Protein AF-A0A2V5NZ99-F1 (afdb_monomer)

Mean predicted aligned error: 16.27 Å

Nearest PDB structures (foldseek):
  2b4w-assembly1_A  TM=6.270E-01  e=3.645E+00  Leishmania major

Structure (mmCIF, N/CA/C/O backbone):
data_AF-A0A2V5NZ99-F1
#
_entry.id   AF-A0A2V5NZ99-F1
#
loop_
_atom_site.group_PDB
_atom_site.id
_atom_site.type_symbol
_atom_site.label_atom_id
_atom_site.label_alt_id
_atom_site.label_comp_id
_atom_site.label_asym_id
_atom_site.label_entity_id
_atom_sit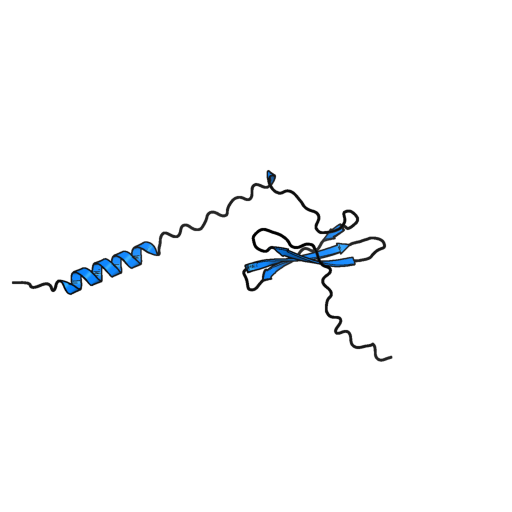e.label_seq_id
_atom_site.pdbx_PDB_ins_code
_atom_site.Cartn_x
_atom_site.Cartn_y
_atom_site.Cartn_z
_atom_site.occupancy
_atom_site.B_iso_or_equiv
_atom_site.auth_seq_id
_atom_site.auth_comp_id
_atom_site.auth_asym_id
_atom_site.auth_atom_id
_atom_site.pdbx_PDB_model_num
ATOM 1 N N . MET A 1 1 ? -60.839 20.164 43.589 1.00 40.78 1 MET A N 1
ATOM 2 C CA . MET A 1 1 ? -60.088 18.937 43.937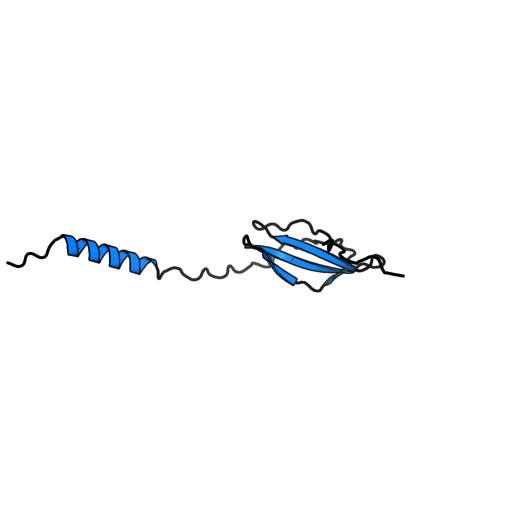 1.00 40.78 1 MET A CA 1
ATOM 3 C C . MET A 1 1 ? -59.522 18.368 42.637 1.00 40.78 1 MET A C 1
ATOM 5 O O . MET A 1 1 ? -60.246 17.705 41.913 1.00 40.78 1 MET A O 1
ATOM 9 N N . PHE A 1 2 ? -58.291 18.731 42.259 1.00 43.38 2 PHE A N 1
ATOM 10 C CA . PHE A 1 2 ? -57.665 18.267 41.010 1.00 43.38 2 PHE A CA 1
ATOM 11 C C . PHE A 1 2 ? -56.601 17.222 41.343 1.00 43.38 2 PHE A C 1
ATOM 13 O O . PHE A 1 2 ? -55.506 17.546 41.797 1.00 43.38 2 PHE A O 1
ATOM 20 N N . TRP A 1 3 ? -56.962 15.953 41.166 1.00 43.88 3 TRP A N 1
ATOM 21 C CA . TRP A 1 3 ? -56.088 14.805 41.379 1.00 43.88 3 TRP A CA 1
ATOM 22 C C . TRP A 1 3 ? -55.290 14.555 40.095 1.00 43.88 3 TRP A C 1
ATOM 24 O O . TRP A 1 3 ? -55.696 13.802 39.214 1.00 43.88 3 TRP A O 1
ATOM 34 N N . VAL A 1 4 ? -54.170 15.265 39.942 1.00 45.81 4 VAL A N 1
ATOM 35 C CA . VAL A 1 4 ? -53.221 15.015 38.850 1.00 45.81 4 VAL A CA 1
ATOM 36 C C . VAL A 1 4 ? -52.418 13.773 39.222 1.00 45.81 4 VAL A C 1
ATOM 38 O O . VAL A 1 4 ? -51.597 13.805 40.136 1.00 45.81 4 VAL A O 1
ATOM 41 N N . SER A 1 5 ? -52.700 12.667 38.537 1.00 51.41 5 SER A N 1
ATOM 42 C CA . SER A 1 5 ? -52.091 11.360 38.790 1.00 51.41 5 SER A CA 1
ATOM 43 C C . SER A 1 5 ? -50.551 11.409 38.757 1.00 51.41 5 SER A C 1
ATOM 45 O O . SER A 1 5 ? -49.931 11.836 37.780 1.00 51.41 5 SER A O 1
ATOM 47 N N . SER A 1 6 ? -49.914 10.925 39.828 1.00 53.69 6 SER A N 1
ATOM 48 C CA . SER A 1 6 ? -48.450 10.909 40.005 1.00 53.69 6 SER A CA 1
ATOM 49 C C . SER A 1 6 ? -47.689 10.143 38.915 1.00 53.69 6 SER A C 1
ATOM 51 O O . SER A 1 6 ? -46.488 10.337 38.753 1.00 53.69 6 SER A O 1
ATOM 53 N N . ARG A 1 7 ? -48.374 9.302 38.130 1.00 51.62 7 ARG A N 1
ATOM 54 C CA . ARG A 1 7 ? -47.764 8.509 37.053 1.00 51.62 7 ARG A CA 1
ATOM 55 C C . ARG A 1 7 ? -47.426 9.332 35.804 1.00 51.62 7 ARG A C 1
ATOM 57 O O . ARG A 1 7 ? -46.450 9.010 35.134 1.00 51.62 7 ARG A O 1
ATOM 64 N N . LEU A 1 8 ? -48.148 10.425 35.525 1.00 48.53 8 LEU A N 1
ATOM 65 C CA . LEU A 1 8 ? -47.843 11.298 34.380 1.00 48.53 8 LEU A CA 1
ATOM 66 C C . LEU A 1 8 ? -46.609 12.183 34.614 1.00 48.53 8 LEU A C 1
ATOM 68 O O . LEU A 1 8 ? -45.902 12.515 33.667 1.00 48.53 8 LEU A O 1
ATOM 72 N N . ARG A 1 9 ? -46.314 12.534 35.873 1.00 49.66 9 ARG A N 1
ATOM 73 C CA . ARG A 1 9 ? -45.144 13.359 36.216 1.00 49.66 9 ARG A CA 1
ATOM 74 C C . ARG A 1 9 ? -43.823 12.606 36.035 1.00 49.66 9 ARG A C 1
ATOM 76 O O . ARG A 1 9 ? -42.851 13.207 35.596 1.00 49.66 9 ARG A O 1
ATOM 83 N N . CYS A 1 10 ? -43.793 11.297 36.299 1.00 40.62 10 CYS A N 1
ATOM 84 C CA . CYS A 1 10 ? -42.591 10.482 36.088 1.00 40.62 10 CYS A CA 1
ATOM 85 C C . CYS A 1 10 ? -42.286 10.244 34.603 1.00 40.62 10 CYS A C 1
ATOM 87 O O . CYS A 1 10 ? -41.128 10.326 34.204 1.00 40.62 10 CYS A O 1
ATOM 89 N N . ALA A 1 11 ? -43.305 9.991 33.776 1.00 50.78 11 ALA A N 1
ATOM 90 C CA . ALA A 1 11 ? -43.105 9.717 32.352 1.00 50.78 11 ALA A CA 1
ATOM 91 C C . ALA A 1 11 ? -42.542 10.933 31.592 1.00 50.78 11 ALA A C 1
ATOM 93 O O . ALA A 1 11 ? -41.667 10.780 30.743 1.00 50.78 11 ALA A O 1
ATOM 94 N N . LEU A 1 12 ? -42.989 12.145 31.942 1.00 44.28 12 LEU A N 1
ATOM 95 C CA . LEU A 1 12 ? -42.551 13.376 31.281 1.00 44.28 12 LEU A CA 1
ATOM 96 C C . LEU A 1 12 ? -41.090 13.740 31.607 1.00 44.28 12 LEU A C 1
ATOM 98 O O . LEU A 1 12 ? -40.364 14.197 30.730 1.00 44.28 12 LEU A O 1
ATOM 102 N N . VAL A 1 13 ? -40.636 13.492 32.842 1.00 54.31 13 VAL A N 1
ATOM 103 C CA . VAL A 1 13 ? -39.250 13.775 33.268 1.00 54.31 13 VAL A CA 1
ATOM 104 C C . VAL A 1 13 ? -38.250 12.816 32.613 1.00 54.31 13 VAL A C 1
ATOM 106 O O . VAL A 1 13 ? -37.171 13.242 32.209 1.00 54.31 13 VAL A O 1
ATOM 109 N N . VAL A 1 14 ? -38.613 11.541 32.443 1.00 53.03 14 VAL A N 1
ATOM 110 C CA . VAL A 1 14 ? -37.746 10.550 31.779 1.00 53.03 14 VAL A CA 1
ATOM 111 C C . VAL A 1 14 ? -37.610 10.841 30.280 1.00 53.03 14 VAL A C 1
ATOM 113 O O . VAL A 1 14 ? -36.508 10.758 29.741 1.00 53.03 14 VAL A O 1
ATOM 116 N N . LEU A 1 15 ? -38.695 11.252 29.615 1.00 45.56 15 LEU A N 1
ATOM 117 C CA . LEU A 1 15 ? -38.674 11.625 28.195 1.00 45.56 15 LEU A CA 1
ATOM 118 C C . LEU A 1 15 ? -37.863 12.902 27.928 1.00 45.56 15 LEU A C 1
ATOM 120 O O . LEU A 1 15 ? -37.084 12.924 26.980 1.00 45.56 15 LEU A O 1
ATOM 124 N N . LEU A 1 16 ? -37.969 13.922 28.788 1.00 46.81 16 LEU A N 1
ATOM 125 C CA . LEU A 1 16 ? -37.158 15.145 28.681 1.00 46.81 16 LEU A CA 1
ATOM 126 C C . LEU A 1 16 ? -35.666 14.902 28.975 1.00 46.81 16 LEU A C 1
ATOM 128 O O . LEU A 1 16 ? -34.813 15.535 28.352 1.00 46.81 16 LEU A O 1
ATOM 132 N N . GLY A 1 17 ? -35.337 13.960 29.868 1.00 46.94 17 GLY A N 1
ATOM 133 C CA . GLY A 1 17 ? -33.953 13.561 30.143 1.00 46.94 17 GLY A CA 1
ATOM 134 C C . GLY A 1 17 ? -33.288 12.826 28.974 1.00 46.94 17 GLY A C 1
ATOM 135 O O . GLY A 1 17 ? -32.133 13.093 28.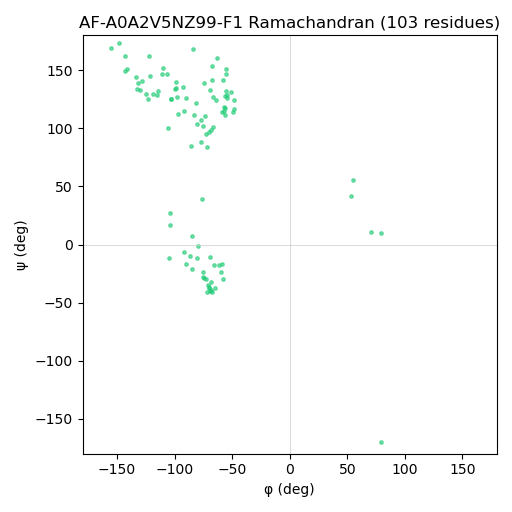655 1.00 46.94 17 GLY A O 1
ATOM 136 N N . LEU A 1 18 ? -34.027 11.952 28.284 1.00 44.53 18 LEU A N 1
ATOM 137 C CA . LEU A 1 18 ? -33.514 11.185 27.140 1.00 44.53 18 LEU A CA 1
ATOM 138 C C . LEU A 1 18 ? -33.307 12.031 25.878 1.00 44.53 18 LEU A C 1
ATOM 140 O O . LEU A 1 18 ? -32.399 11.746 25.099 1.00 44.53 18 LEU A O 1
ATOM 144 N N . THR A 1 19 ? -34.085 13.097 25.681 1.00 46.06 19 THR A N 1
ATOM 145 C CA . THR A 1 19 ? -33.899 13.989 24.525 1.00 46.06 19 THR A CA 1
ATOM 146 C C . THR A 1 19 ? -32.694 14.922 24.660 1.00 46.06 19 THR A C 1
ATOM 148 O O . THR A 1 19 ? -32.151 15.352 23.645 1.00 46.06 19 THR A O 1
ATOM 151 N N . LEU A 1 20 ? -32.238 15.223 25.883 1.00 43.59 20 LEU A N 1
ATOM 152 C CA . LEU A 1 20 ? -31.149 16.185 26.094 1.00 43.59 20 LEU A CA 1
ATOM 153 C C . LEU A 1 20 ? -29.745 15.569 25.958 1.00 43.59 20 LEU A C 1
ATOM 155 O O . LEU A 1 20 ? -28.790 16.285 25.671 1.00 43.59 20 LEU A O 1
ATOM 159 N N . SER A 1 21 ? -29.601 14.249 26.100 1.00 44.12 21 SER A N 1
ATOM 160 C CA . SER A 1 21 ? -28.300 13.578 25.946 1.00 44.12 21 SER A CA 1
ATOM 161 C C . SER A 1 21 ? -27.897 13.318 24.491 1.00 44.12 21 SER A C 1
ATOM 163 O O . SER A 1 21 ? -26.743 12.980 24.245 1.00 44.12 21 SER A O 1
ATOM 165 N N . LEU A 1 22 ? -28.803 13.482 23.520 1.00 46.94 22 LEU A N 1
ATOM 166 C CA . LEU A 1 22 ? -28.515 13.157 22.117 1.00 46.94 22 LEU A CA 1
ATOM 167 C C . LEU A 1 22 ? -27.852 14.298 21.321 1.00 46.94 22 LEU A C 1
ATOM 169 O O . LEU A 1 22 ? -27.413 14.066 20.200 1.00 46.94 22 LEU A O 1
ATOM 173 N N . ILE A 1 23 ? -27.779 15.519 21.867 1.00 49.78 23 ILE A N 1
ATOM 174 C CA . ILE A 1 23 ? -27.379 16.719 21.101 1.00 49.78 23 ILE A CA 1
ATOM 175 C C . ILE A 1 23 ? -25.940 17.183 21.409 1.00 49.78 23 ILE A C 1
ATOM 177 O O . ILE A 1 23 ? -25.376 17.972 20.659 1.00 49.78 23 ILE A O 1
ATOM 181 N N . ALA A 1 24 ? -25.287 16.662 22.451 1.00 50.69 24 ALA A N 1
ATOM 182 C CA . ALA A 1 24 ? -23.959 17.127 22.873 1.00 50.69 24 ALA A CA 1
ATOM 183 C C . ALA A 1 24 ? -22.802 16.185 22.489 1.00 50.69 24 ALA A C 1
ATOM 185 O O . ALA A 1 24 ? -21.774 16.157 23.164 1.00 50.69 24 ALA A O 1
ATOM 186 N N . ALA A 1 25 ? -22.940 15.403 21.415 1.00 54.25 25 ALA A N 1
ATOM 187 C CA . ALA A 1 25 ? -21.771 14.793 20.793 1.00 54.25 25 ALA A CA 1
ATOM 188 C C . ALA A 1 25 ? -21.068 15.878 19.967 1.00 54.25 25 ALA A C 1
ATOM 190 O O . ALA A 1 25 ? -21.380 16.079 18.794 1.00 54.25 25 ALA A O 1
ATOM 191 N N . GLU A 1 26 ? -20.163 16.625 20.604 1.00 56.78 26 GLU A N 1
ATOM 192 C CA . GLU A 1 26 ? -19.256 17.516 19.883 1.00 56.78 26 GLU A CA 1
ATOM 193 C C . GLU A 1 26 ? -18.586 16.710 18.758 1.00 56.78 26 GLU A C 1
ATOM 195 O O . GLU A 1 26 ? -18.103 15.599 19.017 1.00 56.78 26 GLU A O 1
ATOM 200 N N . PRO A 1 27 ? -18.557 17.213 17.508 1.00 59.44 27 PRO A N 1
ATOM 201 C CA . PRO A 1 27 ? -17.801 16.553 16.460 1.00 59.44 27 PRO A CA 1
ATOM 202 C C . PRO A 1 27 ? -16.366 16.454 16.961 1.00 59.44 27 PRO A C 1
ATOM 204 O O . PRO A 1 27 ? -15.740 17.477 17.249 1.00 59.44 27 PRO A O 1
ATOM 207 N N . ALA A 1 28 ? -15.876 15.222 17.127 1.00 63.03 28 ALA A N 1
ATOM 208 C CA . ALA A 1 28 ? -14.516 14.980 17.571 1.00 63.03 28 ALA A CA 1
ATOM 209 C C . ALA A 1 28 ? -13.594 15.841 16.706 1.00 63.03 28 ALA A C 1
ATOM 211 O O . ALA A 1 28 ? -13.544 15.670 15.484 1.00 63.03 28 ALA A O 1
ATOM 212 N N . LYS A 1 29 ? -12.935 16.822 17.335 1.00 53.03 29 LYS A N 1
ATOM 213 C CA . LYS A 1 29 ? -11.973 17.696 16.665 1.00 53.03 29 LYS A CA 1
ATOM 214 C C . LYS A 1 29 ? -11.038 16.774 15.883 1.00 53.03 29 LYS A C 1
ATOM 216 O O . LYS A 1 29 ? -10.483 15.871 16.518 1.00 53.03 29 LYS A O 1
ATOM 221 N N . PRO A 1 30 ? -10.874 16.937 14.556 1.00 58.19 30 PRO A N 1
ATOM 222 C CA . PRO A 1 30 ? -9.912 16.129 13.829 1.00 58.19 30 PRO A CA 1
ATOM 223 C C . PRO A 1 30 ? -8.571 16.352 14.519 1.00 58.19 30 PRO A C 1
ATOM 225 O O . PRO A 1 30 ? -8.066 17.475 14.563 1.00 58.19 30 PRO A O 1
ATOM 228 N N . GLY A 1 31 ? -8.075 15.306 15.181 1.00 63.66 31 GLY A N 1
ATOM 229 C CA . GLY A 1 31 ? -6.829 15.373 15.921 1.00 63.66 31 GLY A CA 1
ATOM 230 C C . GLY A 1 31 ? -5.756 15.812 14.941 1.00 63.66 31 GLY A C 1
ATOM 231 O O . GLY A 1 31 ? -5.497 15.113 13.963 1.00 63.66 31 GLY A O 1
ATOM 232 N N . GLY A 1 32 ? -5.191 17.000 15.156 1.00 58.25 32 GLY A N 1
ATOM 233 C CA . GLY A 1 32 ? -4.100 17.490 14.329 1.00 58.25 32 GLY A CA 1
ATOM 234 C C . GLY A 1 32 ? -2.971 16.469 14.377 1.00 58.25 32 GLY A C 1
ATOM 235 O O . GLY A 1 32 ? -2.454 16.165 15.452 1.00 58.25 32 GLY A O 1
ATOM 236 N N . VAL A 1 33 ? -2.619 15.897 13.228 1.00 68.44 33 VAL A N 1
ATOM 237 C CA . VAL A 1 33 ? -1.465 15.006 13.143 1.00 68.44 33 VAL A CA 1
ATOM 238 C C . VAL A 1 33 ? -0.221 15.880 13.220 1.00 68.44 33 VAL A C 1
ATOM 240 O O . VAL A 1 33 ? 0.069 16.652 12.309 1.00 68.44 33 VAL A O 1
ATOM 243 N N . GLU A 1 34 ? 0.511 15.781 14.325 1.00 78.19 34 GLU A N 1
ATOM 244 C CA . GLU A 1 34 ? 1.788 16.468 14.486 1.00 78.19 34 GLU A CA 1
ATOM 245 C C . GLU A 1 34 ? 2.825 15.808 13.562 1.00 78.19 34 GLU A C 1
ATOM 247 O O . GLU A 1 34 ? 3.391 14.760 13.879 1.00 78.19 34 GLU A O 1
ATOM 252 N N . LEU A 1 35 ? 3.039 16.393 12.379 1.00 70.19 35 LEU A N 1
ATOM 253 C CA . LEU A 1 35 ? 3.877 15.807 11.324 1.00 70.19 35 LEU A CA 1
ATOM 254 C C . LEU A 1 35 ? 5.321 15.540 11.785 1.00 70.19 35 LEU A C 1
ATOM 256 O O . LEU A 1 35 ? 5.936 14.574 11.340 1.00 70.19 35 LEU A O 1
ATOM 260 N N . SER A 1 36 ? 5.838 16.337 12.726 1.00 74.50 36 SER A N 1
ATOM 261 C CA . SER A 1 36 ? 7.163 16.172 13.351 1.00 74.50 36 SER A CA 1
ATOM 262 C C . SER A 1 36 ? 7.340 14.833 14.078 1.00 74.50 36 SER A C 1
ATOM 264 O O . SER A 1 36 ? 8.467 14.372 14.250 1.00 74.50 36 SER A O 1
ATOM 266 N N . LYS A 1 37 ? 6.244 14.188 14.498 1.00 74.25 37 LYS A N 1
ATOM 267 C CA . LYS A 1 37 ? 6.253 12.882 15.176 1.00 74.25 37 LYS A CA 1
ATOM 268 C C . LYS A 1 37 ? 6.120 11.705 14.212 1.00 74.25 37 LYS A C 1
ATOM 270 O O . LYS A 1 37 ? 6.241 10.553 14.638 1.00 74.25 37 LYS A O 1
ATOM 275 N N . ILE A 1 38 ? 5.888 11.954 12.922 1.00 69.81 38 ILE A N 1
ATOM 276 C CA . ILE A 1 38 ? 5.801 10.893 11.919 1.00 69.81 38 ILE A CA 1
ATOM 277 C C . ILE A 1 38 ? 7.212 10.396 11.612 1.00 69.81 38 ILE A C 1
ATOM 279 O O . ILE A 1 38 ? 7.967 11.000 10.854 1.00 69.81 38 ILE A O 1
ATOM 283 N N . LYS A 1 39 ? 7.568 9.241 12.178 1.00 71.31 39 LYS A N 1
ATOM 284 C CA . LYS A 1 39 ? 8.772 8.517 11.771 1.00 71.31 39 LYS A CA 1
ATOM 285 C C . LYS A 1 39 ? 8.468 7.729 10.501 1.00 71.31 39 LYS A C 1
ATOM 287 O O . LYS A 1 39 ? 7.823 6.681 10.570 1.00 71.31 39 LYS A O 1
ATOM 292 N N . ALA A 1 40 ? 8.945 8.227 9.362 1.00 71.00 40 ALA A N 1
ATOM 293 C CA . ALA A 1 40 ? 8.848 7.513 8.096 1.00 71.00 40 ALA A CA 1
ATOM 294 C C . ALA A 1 40 ? 9.480 6.116 8.226 1.00 71.00 40 ALA A C 1
ATOM 296 O O . ALA A 1 40 ? 10.577 5.952 8.768 1.00 71.00 40 ALA A O 1
ATOM 297 N N . ARG A 1 41 ? 8.762 5.098 7.754 1.00 73.06 41 ARG A N 1
ATOM 298 C CA . ARG A 1 41 ? 9.263 3.731 7.614 1.00 73.06 41 ARG A CA 1
ATOM 299 C C . ARG A 1 41 ? 9.100 3.343 6.158 1.00 73.06 41 ARG A C 1
ATOM 301 O O . ARG A 1 41 ? 7.996 3.440 5.631 1.00 73.06 41 ARG A O 1
ATOM 308 N N . LEU A 1 42 ? 10.193 2.919 5.535 1.00 76.25 42 LEU A N 1
ATOM 309 C CA . LEU A 1 42 ? 10.132 2.355 4.196 1.00 76.25 42 LEU A CA 1
ATOM 310 C C . LEU A 1 42 ? 9.360 1.038 4.258 1.00 76.25 42 LEU A C 1
ATOM 312 O O . LEU A 1 42 ? 9.659 0.174 5.085 1.00 76.25 42 LEU A O 1
ATOM 316 N N . LEU A 1 43 ? 8.341 0.924 3.411 1.00 81.31 43 LEU A N 1
ATOM 317 C CA . LEU A 1 43 ? 7.586 -0.312 3.236 1.00 81.31 43 LEU A CA 1
ATOM 318 C C . LEU A 1 43 ? 8.203 -1.179 2.137 1.00 81.31 43 LEU A C 1
ATOM 320 O O . LEU A 1 43 ? 7.943 -2.372 2.104 1.00 81.31 43 LEU A O 1
ATOM 324 N N . THR A 1 44 ? 9.054 -0.623 1.286 1.00 84.75 44 THR A N 1
ATOM 325 C CA . THR A 1 44 ? 9.765 -1.313 0.206 1.00 84.75 44 THR A CA 1
ATOM 326 C C . THR A 1 44 ? 11.281 -1.141 0.380 1.00 84.75 44 THR A C 1
ATOM 328 O O . THR A 1 44 ? 11.720 -0.299 1.173 1.00 84.75 44 THR A O 1
ATOM 331 N N . PRO A 1 45 ? 12.123 -1.969 -0.266 1.00 85.69 45 PRO A N 1
ATOM 332 C CA . PRO A 1 45 ? 13.571 -1.774 -0.232 1.00 85.69 45 PRO A CA 1
ATOM 333 C C . PRO A 1 45 ? 13.971 -0.372 -0.710 1.00 85.69 45 PRO A C 1
ATOM 335 O O . PRO A 1 45 ? 13.376 0.173 -1.626 1.00 85.69 45 PRO A O 1
ATOM 338 N N . ILE A 1 46 ? 15.041 0.203 -0.158 1.00 87.88 46 ILE A N 1
ATOM 339 C CA . ILE A 1 46 ? 15.495 1.556 -0.544 1.00 87.88 46 ILE A CA 1
ATOM 340 C C . ILE A 1 46 ? 15.888 1.684 -2.030 1.00 87.88 46 ILE A C 1
ATOM 342 O O . ILE A 1 46 ? 15.979 2.785 -2.560 1.00 87.88 46 ILE A O 1
ATOM 346 N N . SER A 1 47 ? 16.131 0.559 -2.705 1.00 88.12 47 SER A N 1
ATOM 347 C CA . SER A 1 47 ? 16.441 0.494 -4.133 1.00 88.12 47 SER A CA 1
ATOM 348 C C . SER A 1 47 ? 15.211 0.590 -5.043 1.00 88.12 47 SER A C 1
ATOM 350 O O . SER A 1 47 ? 15.369 0.525 -6.260 1.00 88.12 47 SER A O 1
ATOM 352 N N . THR A 1 48 ? 14.001 0.694 -4.489 1.00 90.50 48 THR A N 1
ATOM 353 C CA . THR A 1 48 ? 12.761 0.820 -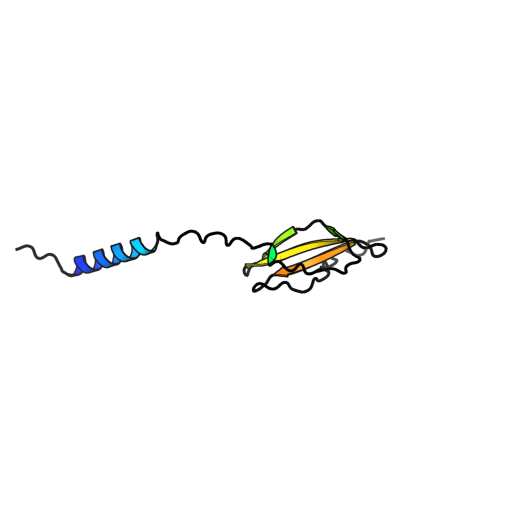5.263 1.00 90.50 48 THR A CA 1
ATOM 354 C C . THR A 1 48 ? 12.193 2.229 -5.188 1.00 90.50 48 THR A C 1
ATOM 356 O O . THR A 1 48 ? 12.288 2.902 -4.162 1.00 90.50 48 THR A O 1
ATOM 359 N N . TYR A 1 49 ? 11.567 2.664 -6.277 1.00 91.12 49 TYR A N 1
ATOM 360 C CA . TYR A 1 49 ? 10.755 3.875 -6.312 1.00 91.12 49 TYR A CA 1
ATOM 361 C C . TYR A 1 49 ? 9.284 3.485 -6.149 1.00 91.12 49 TYR A C 1
ATOM 363 O O . TYR A 1 49 ? 8.804 2.637 -6.893 1.00 91.12 49 TYR A O 1
ATOM 371 N N . ASP A 1 50 ? 8.568 4.083 -5.197 1.00 93.19 50 ASP A N 1
ATOM 372 C CA . ASP A 1 50 ? 7.142 3.810 -4.982 1.00 93.19 50 ASP A CA 1
ATOM 373 C C . ASP A 1 50 ? 6.274 4.889 -5.639 1.00 93.19 50 ASP A C 1
ATOM 375 O O . ASP A 1 50 ? 6.518 6.088 -5.482 1.00 93.19 50 ASP A O 1
ATOM 379 N N . GLY A 1 51 ? 5.220 4.470 -6.340 1.00 93.19 51 GLY A N 1
ATOM 380 C CA . GLY A 1 51 ? 4.276 5.374 -6.990 1.00 93.19 51 GLY A CA 1
ATOM 381 C C . GLY A 1 51 ? 2.849 4.834 -7.047 1.00 93.19 51 GLY A C 1
ATOM 382 O O . GLY A 1 51 ? 2.577 3.686 -6.705 1.00 93.19 51 GLY A O 1
ATOM 383 N N . GLN A 1 52 ? 1.930 5.687 -7.508 1.00 96.06 52 GLN A N 1
ATOM 384 C CA . GLN A 1 52 ? 0.507 5.365 -7.705 1.00 96.06 52 GLN A CA 1
ATOM 385 C C . GLN A 1 52 ? -0.196 4.811 -6.445 1.00 96.06 52 GLN A C 1
ATOM 387 O O . GLN A 1 52 ? -0.777 3.724 -6.486 1.00 96.06 52 GLN A O 1
ATOM 392 N N . PRO A 1 53 ? -0.156 5.531 -5.306 1.00 95.25 53 PRO A N 1
ATOM 393 C CA . PRO A 1 53 ? -0.811 5.061 -4.097 1.00 95.25 53 PRO A CA 1
ATOM 394 C C . PRO A 1 53 ? -2.334 5.063 -4.258 1.00 95.25 53 PRO A C 1
ATOM 396 O O . PRO A 1 53 ? -2.923 5.987 -4.817 1.00 95.25 53 PRO A O 1
ATOM 399 N N . SER A 1 54 ? -2.974 4.040 -3.709 1.00 96.06 54 SER A N 1
ATOM 400 C CA . SER A 1 54 ? -4.423 3.917 -3.564 1.00 96.06 54 SER A CA 1
ATOM 401 C C . SER A 1 54 ? -4.752 3.463 -2.145 1.00 96.06 54 SER A C 1
ATOM 403 O O . SER A 1 54 ? -4.017 2.666 -1.562 1.00 96.06 54 SER A O 1
ATOM 405 N N . LEU A 1 55 ? -5.852 3.966 -1.584 1.00 95.88 55 LEU A N 1
ATOM 406 C CA . LEU A 1 55 ? -6.301 3.642 -0.229 1.00 95.88 55 LEU A CA 1
ATOM 407 C C . LEU A 1 55 ? -7.762 3.194 -0.247 1.00 95.88 55 LEU A C 1
ATOM 409 O O . LEU A 1 55 ? -8.583 3.783 -0.950 1.00 95.88 55 LEU A O 1
ATOM 413 N N . CYS A 1 56 ? -8.100 2.195 0.562 1.00 95.38 56 CYS A N 1
ATOM 414 C CA . CYS A 1 56 ? -9.487 1.828 0.834 1.00 95.38 56 CYS A CA 1
ATOM 415 C C . CYS A 1 56 ? -9.679 1.388 2.290 1.00 95.38 56 CYS A C 1
ATOM 417 O O . CYS A 1 56 ? -8.721 1.075 2.999 1.00 95.38 56 CYS A O 1
ATOM 419 N N . LEU A 1 57 ? -10.934 1.392 2.741 1.00 96.19 57 LEU A N 1
ATOM 420 C CA . LEU A 1 57 ? -11.317 0.841 4.037 1.00 96.19 57 LEU A CA 1
ATOM 421 C C . LEU A 1 57 ? -11.730 -0.619 3.870 1.00 96.19 57 LEU A C 1
ATOM 423 O O . LEU A 1 57 ? -12.477 -0.960 2.952 1.00 96.19 57 LEU A O 1
ATOM 427 N N . GLY A 1 58 ? -11.250 -1.467 4.770 1.00 93.88 58 GLY A N 1
ATOM 428 C CA . GLY A 1 58 ? -11.711 -2.837 4.899 1.00 93.88 58 GLY A CA 1
ATOM 429 C C . GLY A 1 58 ? -12.975 -2.947 5.762 1.00 93.88 58 GLY A C 1
ATOM 430 O O . GLY A 1 58 ? -13.370 -1.995 6.443 1.00 93.88 58 GLY A O 1
ATOM 431 N N . PRO A 1 59 ? -13.629 -4.117 5.749 1.00 92.00 59 PRO A N 1
ATOM 432 C CA . PRO A 1 59 ? -14.913 -4.327 6.415 1.00 92.00 59 PRO A CA 1
ATOM 433 C C . PRO A 1 59 ? -14.858 -4.236 7.947 1.00 92.00 59 PRO A C 1
ATOM 435 O O . PRO A 1 59 ? -15.904 -4.065 8.568 1.00 92.00 59 PRO A O 1
ATOM 438 N N . GLN A 1 60 ? -13.681 -4.336 8.575 1.00 93.06 60 GLN A N 1
ATOM 439 C CA . GLN A 1 60 ? -13.512 -4.170 10.024 1.00 93.06 60 GLN A CA 1
ATOM 440 C C . GLN A 1 60 ? -12.888 -2.816 10.401 1.00 93.06 60 GLN A C 1
ATOM 442 O O . GLN A 1 60 ? -12.425 -2.638 11.529 1.00 93.06 60 GLN A O 1
ATOM 447 N N . GLY A 1 61 ? -12.893 -1.847 9.478 1.00 90.12 61 GLY A N 1
ATOM 448 C CA . GLY A 1 61 ? -12.347 -0.508 9.701 1.00 90.12 61 GLY A CA 1
ATOM 449 C C . GLY A 1 61 ? -10.824 -0.422 9.584 1.00 90.12 61 GLY A C 1
ATOM 450 O O . GLY A 1 61 ? -10.242 0.603 9.934 1.00 90.12 61 GLY A O 1
ATOM 451 N N . GLU A 1 62 ? -10.156 -1.471 9.101 1.00 94.44 62 GLU A N 1
ATOM 452 C CA . GLU A 1 62 ? -8.753 -1.388 8.706 1.00 94.44 62 GLU A CA 1
ATOM 453 C C . GLU A 1 62 ? -8.565 -0.494 7.471 1.00 94.44 62 GLU A C 1
ATOM 455 O O . GLU A 1 62 ? -9.464 -0.361 6.640 1.00 94.44 62 GLU A O 1
ATOM 460 N N . VAL A 1 63 ? -7.378 0.097 7.322 1.00 95.00 63 VAL A N 1
ATOM 461 C CA . VAL A 1 63 ? -7.011 0.840 6.106 1.00 95.00 63 VAL A CA 1
ATOM 462 C C . VAL A 1 63 ? -6.081 -0.026 5.274 1.00 95.00 63 VAL A C 1
ATOM 464 O O . VAL A 1 63 ? -5.037 -0.456 5.758 1.00 95.00 63 VAL A O 1
ATOM 467 N N . TRP A 1 64 ? -6.426 -0.251 4.016 1.00 94.56 64 TRP A N 1
ATOM 468 C CA . TRP A 1 64 ? -5.558 -0.898 3.044 1.00 94.56 64 TRP A CA 1
ATOM 469 C C . TRP A 1 64 ? -4.901 0.154 2.161 1.00 94.56 64 TRP A C 1
ATOM 471 O O . TRP A 1 64 ? -5.573 1.055 1.663 1.00 94.56 64 TRP A O 1
ATOM 481 N N . ALA A 1 65 ? -3.594 0.022 1.962 1.00 93.94 65 ALA A N 1
ATOM 482 C CA . ALA A 1 65 ? -2.816 0.793 1.006 1.00 93.94 65 ALA A CA 1
ATOM 483 C C . ALA A 1 65 ? -2.290 -0.137 -0.084 1.00 93.94 65 ALA A C 1
ATOM 485 O O . ALA A 1 65 ? -1.725 -1.183 0.233 1.00 93.94 65 ALA A O 1
ATOM 486 N N . GLY A 1 66 ? -2.461 0.254 -1.343 1.00 94.75 66 GLY A N 1
ATOM 487 C CA . GLY A 1 66 ? -1.854 -0.386 -2.507 1.00 94.75 66 GLY A CA 1
ATOM 488 C C . GLY A 1 66 ? -0.997 0.611 -3.280 1.00 94.75 66 GLY A C 1
ATOM 489 O O . GLY A 1 66 ? -1.332 1.794 -3.326 1.00 94.75 66 GLY A O 1
ATOM 490 N N . TRP A 1 67 ? 0.116 0.159 -3.851 1.00 95.00 67 TRP A N 1
ATOM 491 C CA . TRP A 1 67 ? 1.012 0.990 -4.664 1.00 95.00 67 TRP A CA 1
ATOM 492 C C . TRP A 1 67 ? 1.822 0.131 -5.641 1.00 95.00 67 TRP A C 1
ATOM 494 O O . TRP A 1 67 ? 1.835 -1.099 -5.542 1.00 95.00 67 TRP A O 1
ATOM 504 N N . VAL A 1 68 ? 2.501 0.780 -6.584 1.00 94.56 68 VAL A N 1
ATOM 505 C CA . VAL A 1 68 ? 3.457 0.137 -7.491 1.00 94.56 68 VAL A CA 1
ATOM 506 C C . VAL A 1 68 ? 4.873 0.452 -7.021 1.00 94.56 68 VAL A C 1
ATOM 508 O O . VAL A 1 68 ? 5.226 1.622 -6.867 1.00 94.56 68 VAL A O 1
ATOM 511 N N . ALA A 1 69 ? 5.671 -0.589 -6.797 1.00 93.81 69 ALA A N 1
ATOM 512 C CA . ALA A 1 69 ? 7.100 -0.500 -6.532 1.00 93.81 69 ALA A CA 1
ATOM 513 C C . ALA A 1 69 ? 7.871 -0.756 -7.834 1.00 93.81 69 ALA A C 1
ATOM 515 O O . ALA A 1 69 ? 7.853 -1.869 -8.362 1.00 93.81 69 ALA A O 1
ATOM 516 N N . TYR A 1 70 ? 8.537 0.274 -8.344 1.00 93.38 70 TYR A N 1
ATOM 517 C CA . TYR A 1 70 ? 9.360 0.236 -9.548 1.00 93.38 70 TYR A CA 1
ATOM 518 C C . TYR A 1 70 ? 10.796 -0.125 -9.169 1.00 93.38 70 TYR A C 1
ATOM 520 O O . TYR A 1 70 ? 11.413 0.532 -8.323 1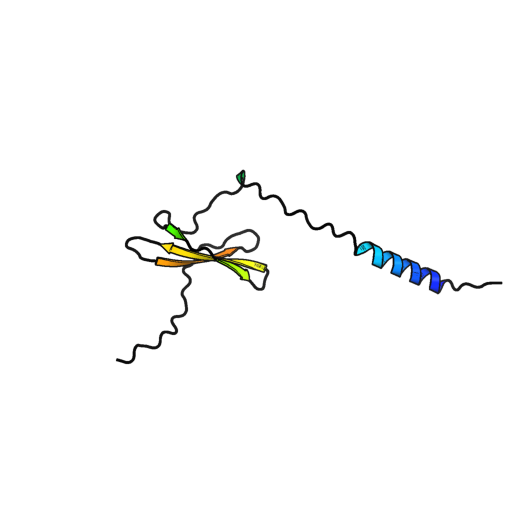.00 93.38 70 TYR A O 1
ATOM 528 N N . SER A 1 71 ? 11.351 -1.158 -9.799 1.00 92.31 71 SER A N 1
ATOM 529 C CA . SER A 1 71 ? 12.734 -1.579 -9.584 1.00 92.31 71 SER A CA 1
ATOM 530 C C . SER A 1 71 ? 13.458 -1.783 -10.913 1.00 92.31 71 SER A C 1
ATOM 532 O O . SER A 1 71 ? 12.908 -2.339 -11.859 1.00 92.31 71 SER A O 1
ATOM 534 N N . HIS A 1 72 ? 14.719 -1.359 -11.002 1.00 85.38 72 HIS A N 1
ATOM 535 C CA . HIS A 1 72 ? 15.566 -1.640 -12.161 1.00 85.38 72 HIS A CA 1
ATOM 536 C C . HIS A 1 72 ? 16.785 -2.465 -11.725 1.00 85.38 72 HIS A C 1
ATOM 538 O O . HIS A 1 72 ? 17.451 -2.075 -10.765 1.00 85.38 72 HIS A O 1
ATOM 544 N N . PRO A 1 73 ? 17.094 -3.597 -12.386 1.00 88.31 73 PRO A N 1
ATOM 545 C CA . PRO A 1 73 ? 16.402 -4.192 -13.539 1.00 88.31 73 PRO A CA 1
ATOM 546 C C . PRO A 1 73 ? 15.196 -5.087 -13.174 1.00 88.31 73 PRO A C 1
ATOM 548 O O . PRO A 1 73 ? 14.667 -5.767 -14.045 1.00 88.31 73 PRO A O 1
ATOM 551 N N . GLY A 1 74 ? 14.781 -5.134 -11.903 1.00 85.25 74 GLY A N 1
ATOM 552 C CA . GLY A 1 74 ? 13.819 -6.123 -11.387 1.00 85.25 74 GLY A CA 1
ATOM 553 C C . GLY A 1 74 ? 12.364 -5.994 -11.864 1.00 85.25 74 GLY A C 1
ATOM 554 O O . GLY A 1 74 ? 11.582 -6.914 -11.639 1.00 85.25 74 GLY A O 1
ATOM 555 N N . GLY A 1 75 ? 12.003 -4.897 -12.530 1.00 89.62 75 GLY A N 1
ATOM 556 C CA . GLY A 1 75 ? 10.647 -4.617 -12.993 1.00 89.62 75 GLY A CA 1
ATOM 557 C C . GLY A 1 75 ? 9.721 -4.098 -11.892 1.00 89.62 75 GLY A C 1
ATOM 558 O O . GLY A 1 75 ? 10.150 -3.767 -10.781 1.00 89.62 75 GLY A O 1
ATOM 559 N N . ASP A 1 76 ? 8.435 -4.029 -12.224 1.00 91.88 76 ASP A N 1
ATOM 560 C CA . ASP A 1 76 ? 7.414 -3.396 -11.392 1.00 91.88 76 ASP A CA 1
ATOM 561 C C . ASP A 1 76 ? 6.653 -4.440 -10.577 1.00 91.88 76 ASP A C 1
ATOM 563 O O . ASP A 1 76 ? 6.320 -5.522 -11.065 1.00 91.88 76 ASP A O 1
ATOM 567 N N . THR A 1 77 ? 6.352 -4.119 -9.322 1.00 91.75 77 THR A N 1
ATOM 568 C CA . THR A 1 77 ? 5.627 -5.009 -8.412 1.00 91.75 77 THR A CA 1
ATOM 569 C C . THR A 1 77 ? 4.463 -4.283 -7.753 1.00 91.75 77 THR A C 1
ATOM 571 O O . THR A 1 77 ? 4.623 -3.187 -7.224 1.00 91.75 77 THR A O 1
ATOM 574 N N . VAL A 1 78 ? 3.286 -4.915 -7.738 1.00 92.62 78 VAL A N 1
ATOM 575 C CA . VAL A 1 78 ? 2.128 -4.410 -6.989 1.00 92.62 78 VAL A CA 1
ATOM 576 C C . VAL A 1 78 ? 2.262 -4.805 -5.524 1.00 92.62 78 VAL A C 1
ATOM 578 O O . VAL A 1 78 ? 2.333 -5.988 -5.174 1.00 92.62 78 VAL A 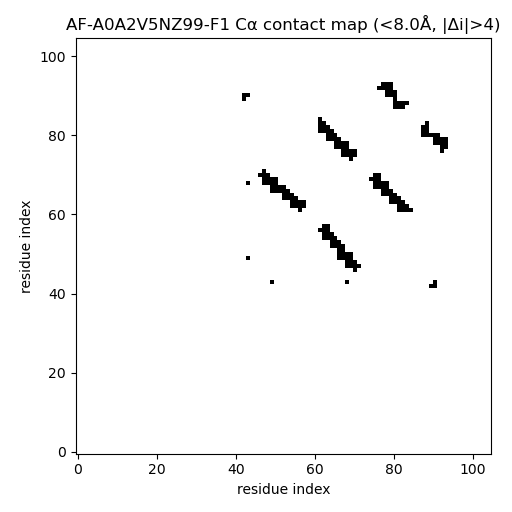O 1
ATOM 581 N N . MET A 1 79 ? 2.261 -3.798 -4.665 1.00 92.81 79 MET A N 1
ATOM 582 C CA . MET A 1 79 ? 2.445 -3.930 -3.229 1.00 92.81 79 MET A CA 1
ATOM 583 C C . MET A 1 79 ? 1.145 -3.621 -2.494 1.00 92.81 79 MET A C 1
ATOM 585 O O . MET A 1 79 ? 0.325 -2.831 -2.967 1.00 92.81 79 MET A O 1
ATOM 589 N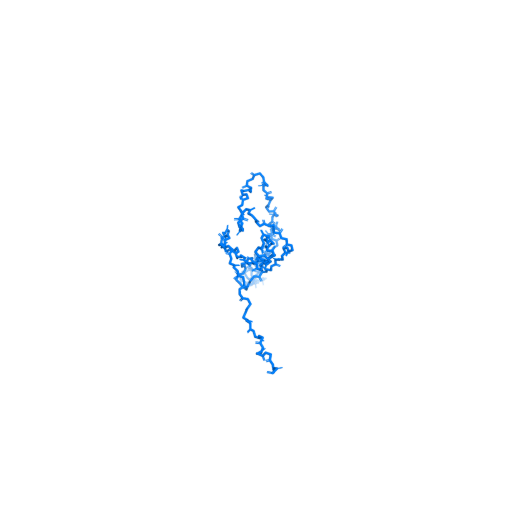 N . ALA A 1 80 ? 0.972 -4.225 -1.320 1.00 93.56 80 ALA A N 1
ATOM 590 C CA . ALA A 1 80 ? -0.101 -3.868 -0.403 1.00 93.56 80 ALA A CA 1
ATOM 591 C C . ALA A 1 80 ? 0.345 -3.932 1.065 1.00 93.56 80 ALA A C 1
ATOM 593 O O . ALA A 1 80 ? 1.179 -4.759 1.445 1.00 93.56 80 ALA A O 1
ATOM 594 N N . ALA A 1 81 ? -0.248 -3.079 1.900 1.00 92.12 81 ALA A N 1
ATOM 595 C CA . ALA A 1 81 ? -0.129 -3.122 3.354 1.00 92.12 81 ALA A CA 1
ATOM 596 C C . ALA A 1 81 ? -1.463 -2.772 4.025 1.00 92.12 81 ALA A C 1
ATOM 598 O O . ALA A 1 81 ? -2.264 -2.005 3.494 1.00 92.12 81 ALA A O 1
ATOM 599 N N . CYS A 1 82 ? -1.682 -3.326 5.215 1.00 92.12 82 CYS A N 1
ATOM 600 C CA . CYS A 1 82 ? -2.879 -3.116 6.021 1.00 92.12 82 CYS A CA 1
ATOM 601 C C . CYS A 1 82 ? -2.510 -2.401 7.324 1.00 92.12 82 CYS A C 1
ATOM 603 O O . CYS A 1 82 ? -1.642 -2.862 8.065 1.00 92.12 82 CYS A O 1
ATOM 605 N N . LEU A 1 83 ? -3.202 -1.313 7.644 1.00 91.50 83 LEU A N 1
ATOM 606 C CA . LEU A 1 83 ? -3.159 -0.645 8.937 1.00 91.50 83 LEU A CA 1
ATOM 607 C C . LEU A 1 83 ? -4.261 -1.211 9.830 1.00 91.50 83 LEU A C 1
ATOM 609 O O . LEU A 1 83 ? -5.448 -1.000 9.581 1.00 91.50 83 LEU A O 1
ATOM 613 N N . ARG A 1 84 ? -3.867 -1.883 10.911 1.00 91.25 84 ARG A N 1
ATOM 614 C CA . ARG A 1 84 ? -4.784 -2.379 11.940 1.00 91.25 84 ARG A CA 1
ATOM 615 C C . ARG A 1 84 ? -4.252 -2.003 13.315 1.00 91.25 84 ARG A C 1
ATOM 617 O O . ARG A 1 84 ? -3.065 -2.164 13.588 1.00 91.25 84 ARG A O 1
ATOM 624 N N . ASN A 1 85 ? -5.119 -1.489 14.185 1.00 87.94 85 ASN A N 1
ATOM 625 C CA . ASN A 1 85 ? -4.760 -1.087 15.553 1.00 87.94 85 ASN A CA 1
ATOM 626 C C . ASN A 1 85 ? -3.557 -0.118 15.603 1.00 87.94 85 ASN A C 1
ATOM 628 O O . ASN A 1 85 ? -2.643 -0.281 16.412 1.00 87.94 85 ASN A O 1
ATOM 632 N N . GLY A 1 86 ? -3.522 0.853 14.681 1.00 84.50 86 GLY A N 1
ATOM 633 C CA . GLY A 1 86 ? -2.448 1.848 14.585 1.00 84.50 86 GLY A CA 1
ATOM 634 C C . GLY A 1 86 ? -1.097 1.308 14.097 1.00 84.50 86 GLY A C 1
ATOM 635 O O . GLY A 1 86 ? -0.098 2.020 14.177 1.00 84.50 86 GLY A O 1
ATOM 636 N N . LYS A 1 87 ? -1.034 0.064 13.600 1.00 84.75 87 LYS A N 1
ATOM 637 C CA . LYS A 1 87 ? 0.192 -0.560 13.086 1.00 84.75 87 LYS A CA 1
ATOM 638 C C . LYS A 1 87 ? 0.007 -1.066 11.658 1.00 84.75 87 LYS A C 1
ATOM 640 O O . LYS A 1 87 ? -0.949 -1.781 11.369 1.00 84.75 87 LYS A O 1
ATOM 645 N N . TRP A 1 88 ? 0.937 -0.694 10.784 1.00 86.44 88 TRP A N 1
ATOM 646 C CA . TRP A 1 88 ? 1.025 -1.241 9.432 1.00 86.44 88 TRP A CA 1
ATOM 647 C C . TRP A 1 88 ? 1.586 -2.663 9.469 1.00 86.44 88 TRP A C 1
ATOM 649 O O . TRP A 1 88 ? 2.537 -2.941 10.206 1.00 86.44 88 TRP A O 1
ATOM 659 N N . SER A 1 89 ? 1.016 -3.554 8.661 1.00 84.25 89 SER A N 1
ATOM 660 C CA . SER A 1 89 ? 1.648 -4.821 8.305 1.00 84.25 89 SER A CA 1
ATOM 661 C C . SER A 1 89 ? 2.948 -4.567 7.534 1.00 84.25 89 SER A C 1
ATOM 663 O O . SER A 1 89 ? 3.130 -3.500 6.944 1.00 84.25 89 SER A O 1
ATOM 665 N N . GLY A 1 90 ? 3.842 -5.560 7.483 1.00 76.75 90 GLY A N 1
ATOM 666 C CA . GLY A 1 90 ? 4.880 -5.564 6.446 1.00 76.75 90 GLY A CA 1
ATOM 667 C C . GLY A 1 90 ? 4.237 -5.470 5.057 1.00 76.75 90 GLY A C 1
ATOM 668 O O . GLY A 1 90 ? 3.086 -5.894 4.887 1.00 76.75 90 GLY A O 1
ATOM 669 N N . SER A 1 91 ? 4.947 -4.893 4.085 1.00 70.38 91 SER A N 1
ATOM 670 C CA . SER A 1 91 ? 4.464 -4.914 2.707 1.00 70.38 91 SER A CA 1
ATOM 671 C C . SER A 1 91 ? 4.540 -6.342 2.172 1.00 70.38 91 SER A C 1
ATOM 673 O O . SER A 1 91 ? 5.523 -7.060 2.371 1.00 70.38 91 SER A O 1
ATOM 675 N N . GLY A 1 92 ? 3.461 -6.780 1.539 1.00 69.12 92 GLY A N 1
ATOM 676 C CA . GLY A 1 92 ? 3.419 -8.033 0.801 1.00 69.12 92 GLY A CA 1
ATOM 677 C C . GLY A 1 92 ? 3.294 -7.740 -0.685 1.00 69.12 92 GLY A C 1
ATOM 678 O O . GLY A 1 92 ? 2.626 -6.778 -1.070 1.00 69.12 92 GLY A O 1
ATOM 679 N N . GLN A 1 93 ? 3.896 -8.586 -1.522 1.00 65.31 93 GLN A N 1
ATOM 680 C CA . GLN A 1 93 ? 3.501 -8.628 -2.926 1.00 65.31 93 GLN A CA 1
ATOM 681 C C . GLN A 1 93 ? 2.050 -9.095 -2.988 1.00 65.31 93 GLN A C 1
ATOM 683 O O . GLN A 1 93 ? 1.718 -10.173 -2.483 1.00 65.31 93 GLN A O 1
ATOM 688 N N . SER A 1 94 ? 1.188 -8.302 -3.617 1.00 57.66 94 SER A N 1
ATOM 689 C CA . SER A 1 94 ? -0.152 -8.767 -3.938 1.00 57.66 94 SER A CA 1
ATOM 690 C C . SER A 1 94 ? -0.024 -9.762 -5.087 1.00 57.66 94 SER A C 1
ATOM 692 O O . SER A 1 94 ? 0.074 -9.382 -6.253 1.00 57.66 94 SER A O 1
ATOM 694 N N . ARG A 1 95 ? 0.035 -11.061 -4.774 1.00 45.78 95 ARG A N 1
ATOM 695 C CA . ARG A 1 95 ? -0.185 -12.087 -5.795 1.00 45.78 95 ARG A CA 1
ATOM 696 C C . ARG A 1 95 ? -1.650 -12.000 -6.190 1.00 45.78 95 ARG A C 1
ATOM 698 O O . ARG A 1 95 ? -2.509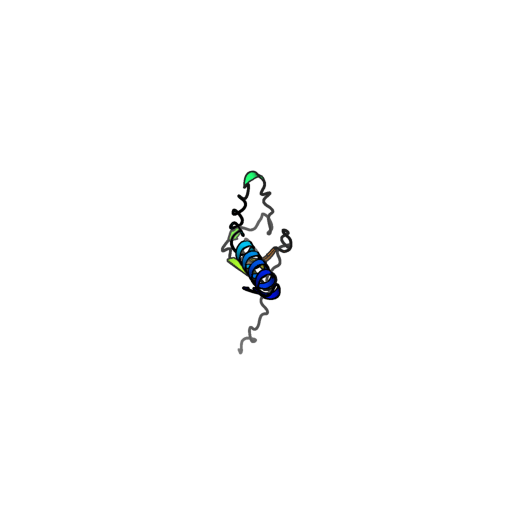 -12.546 -5.502 1.00 45.78 95 ARG A O 1
ATOM 705 N N . ALA A 1 96 ? -1.935 -11.329 -7.300 1.00 44.50 96 ALA A N 1
ATOM 706 C CA . ALA A 1 96 ? -3.200 -11.545 -7.979 1.00 44.50 96 ALA A CA 1
ATOM 707 C C . ALA A 1 96 ? -3.303 -13.053 -8.288 1.00 44.50 96 ALA A C 1
ATOM 709 O O . ALA A 1 96 ? -2.349 -13.610 -8.844 1.00 44.50 96 ALA A O 1
ATOM 710 N N . PRO A 1 97 ? -4.396 -13.749 -7.928 1.00 42.28 97 PRO A N 1
ATOM 711 C CA . PRO A 1 97 ? -4.620 -15.092 -8.434 1.00 42.28 97 PRO A CA 1
ATOM 712 C C . PRO A 1 97 ? -4.661 -15.005 -9.961 1.00 42.28 97 PRO A C 1
ATOM 714 O O . PRO A 1 97 ? -5.519 -14.336 -10.540 1.00 42.28 97 PRO A O 1
ATOM 717 N N . THR A 1 98 ? -3.682 -15.615 -10.626 1.00 44.56 98 THR A N 1
ATOM 718 C CA . THR A 1 98 ? -3.602 -15.627 -12.084 1.00 44.56 98 THR A CA 1
ATOM 719 C C . THR A 1 98 ? -4.689 -16.547 -12.628 1.00 44.56 98 THR A C 1
ATOM 721 O O . THR A 1 98 ? -4.425 -17.697 -12.957 1.00 44.56 98 THR A O 1
ATOM 724 N N . ASN A 1 99 ? -5.911 -16.037 -12.780 1.00 44.75 99 ASN A N 1
ATOM 725 C CA . ASN A 1 99 ? -6.951 -16.657 -13.607 1.00 44.75 99 ASN A CA 1
ATOM 726 C C . ASN A 1 99 ? -6.674 -16.411 -15.102 1.00 44.75 99 ASN A C 1
ATOM 728 O O . ASN A 1 99 ? -7.585 -16.105 -15.867 1.00 44.75 99 ASN A O 1
ATOM 732 N N . ARG A 1 100 ? -5.407 -16.478 -15.533 1.00 48.12 100 ARG A N 1
ATOM 733 C CA . ARG A 1 100 ? -5.078 -16.422 -16.957 1.00 48.12 100 ARG A CA 1
ATOM 734 C C . ARG A 1 100 ? -5.263 -17.848 -17.492 1.00 48.12 100 ARG A C 1
ATOM 736 O O . ARG A 1 100 ? -4.493 -18.716 -17.078 1.00 48.12 100 ARG A O 1
ATOM 743 N N . PRO A 1 101 ? -6.271 -18.129 -18.342 1.00 44.53 101 PRO A N 1
ATOM 744 C CA . PRO A 1 101 ? -6.350 -19.428 -18.994 1.00 44.53 101 PRO A CA 1
ATOM 745 C C . PRO A 1 101 ? -5.055 -19.649 -19.790 1.00 44.53 101 PRO A C 1
ATOM 747 O O . PRO A 1 101 ? -4.521 -18.677 -20.342 1.00 44.53 101 PRO A O 1
ATOM 750 N N . PRO A 1 102 ? -4.513 -20.880 -19.823 1.00 50.41 102 PRO A N 1
ATOM 751 C CA . PRO A 1 102 ? -3.370 -21.176 -20.669 1.00 50.41 102 PRO A CA 1
ATOM 752 C C . PRO A 1 102 ? -3.732 -20.768 -22.094 1.00 50.41 102 PRO A C 1
ATOM 754 O O . PRO A 1 102 ? -4.817 -21.087 -22.581 1.00 50.41 102 PRO A O 1
ATOM 757 N N . HIS A 1 103 ? -2.850 -19.984 -22.711 1.00 54.91 103 HIS A N 1
ATOM 758 C CA . HIS A 1 103 ? -2.982 -19.578 -24.099 1.00 54.91 103 HIS A CA 1
ATOM 759 C C . HIS A 1 103 ? -3.281 -20.824 -24.937 1.00 54.91 103 HIS A C 1
ATOM 761 O O . HIS A 1 103 ? -2.469 -21.745 -24.978 1.00 54.91 103 HIS A O 1
ATOM 767 N N . ALA A 1 104 ? -4.461 -20.854 -25.555 1.00 47.25 104 ALA A N 1
ATOM 768 C CA . ALA A 1 104 ? -4.730 -21.761 -26.651 1.00 47.25 104 ALA A CA 1
ATOM 769 C C . ALA A 1 104 ? -3.839 -21.315 -27.816 1.00 47.25 104 ALA A C 1
ATOM 771 O O . ALA A 1 104 ? -4.119 -20.303 -28.461 1.00 47.25 104 ALA A O 1
ATOM 772 N N . LEU A 1 105 ? -2.736 -22.032 -28.007 1.00 45.31 105 LEU A N 1
ATOM 773 C CA . LEU A 1 105 ? -1.982 -22.127 -29.250 1.00 45.31 105 LEU A CA 1
ATOM 774 C C . LEU A 1 105 ? -1.714 -23.608 -29.498 1.00 45.31 105 LEU A C 1
ATOM 776 O O . LEU A 1 105 ? -1.280 -24.283 -28.536 1.00 45.31 105 LEU A O 1
#

Solvent-accessible surface area (backbone atoms only — not comparable to full-atom values): 6879 Å² total; per-residue (Å²): 139,85,85,76,62,73,68,61,63,55,56,53,54,53,53,57,55,61,63,63,70,72,73,73,73,70,78,77,71,79,75,80,77,64,66,92,73,62,76,86,70,81,70,62,63,89,80,44,50,79,44,76,75,46,76,48,76,45,99,86,74,30,41,38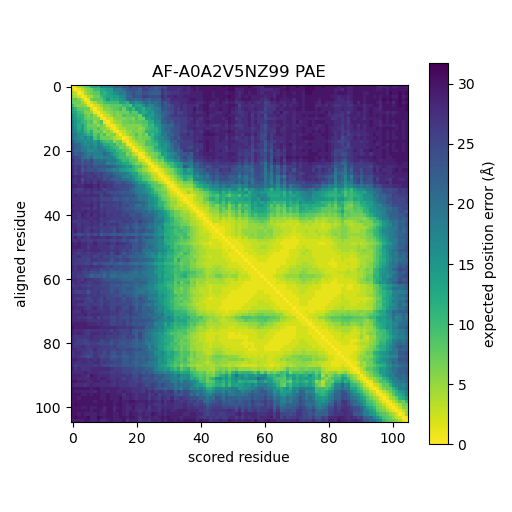,41,37,31,38,38,40,32,84,94,81,44,75,43,52,36,32,33,43,35,50,96,94,39,70,48,73,58,40,75,60,75,72,82,79,83,67,74,78,79,90,125

Radius of gyration: 27.84 Å; Cα contacts (8 Å, |Δi|>4): 97; chains: 1; bounding box: 76×41×73 Å

Foldseek 3Di:
DDCPDPVVVVVVVVVVVVVVVPPPPDPPDPPPDPVVPDDDDDLDPPQWDKDDWDWDADPVRKIKIWIWTAHVPVGIFIWMWIQDPNDIDRIDGPPDPPPPPPDDD

Secondary structure (DSSP, 8-state):
-----HHHHHHHHHHHHHHHTTS-----------GGG-----SS-TTSEEEEEEEEE-TTSPEEEEEEEEETTTEEEEEEEEEETTEEPPPEE-------PPP--

Sequence (105 aa):
MFWVSSRLRCALVVLLGLTLSLIAAEPAKPGGVELSKIKARLLTPISTYDGQPSLCLGPQGEVWAGWVAYSHPGGDTVMAACLRNGKWSGSGQSRAPTNRPPHAL

pLDDT: mean 71.14, std 20.02, range [40.62, 96.19]